Protein AF-A0A1I4DTG2-F1 (afdb_monomer_lite)

InterPro domains:
  IPR036397 Ribonuclease H superfamily [G3DSA:3.30.420.10] (4-72)
  IPR038717 Tc1-like transposase, DDE domain [PF13358] (8-47)

Structure (mmCIF, N/CA/C/O backbone):
data_AF-A0A1I4DTG2-F1
#
_entry.id   AF-A0A1I4DTG2-F1
#
loop_
_atom_site.group_PDB
_atom_site.id
_atom_site.type_symbol
_atom_site.label_atom_id
_atom_site.label_alt_id
_atom_site.label_comp_id
_atom_site.label_asym_id
_atom_site.label_entity_id
_atom_site.label_seq_id
_atom_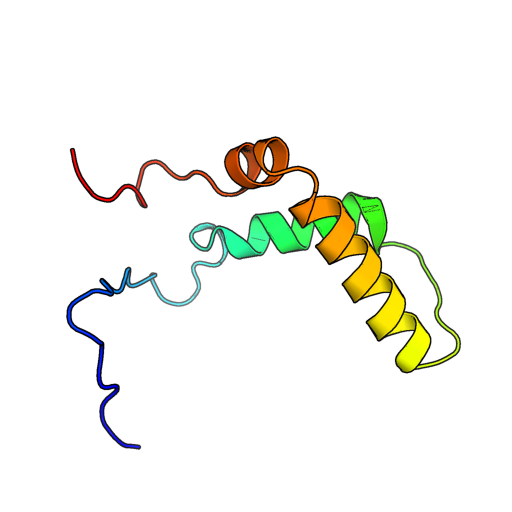site.pdbx_PDB_ins_code
_atom_site.Cartn_x
_atom_site.Cartn_y
_atom_site.Cartn_z
_atom_site.occupancy
_atom_site.B_iso_or_equiv
_atom_site.auth_seq_id
_atom_site.auth_comp_id
_atom_site.auth_asym_id
_atom_site.auth_atom_id
_atom_site.pdbx_PDB_model_num
ATOM 1 N N . GLY A 1 1 ? 3.042 -30.129 2.758 1.00 51.44 1 GLY A N 1
ATOM 2 C CA . GLY A 1 1 ? 2.442 -29.037 1.966 1.00 51.44 1 GLY A CA 1
ATOM 3 C C . GLY A 1 1 ? 2.623 -29.345 0.496 1.00 51.44 1 GLY A C 1
ATOM 4 O O . GLY A 1 1 ? 3.659 -29.899 0.148 1.00 51.44 1 GLY A O 1
ATOM 5 N N . GLY A 1 2 ? 1.620 -29.076 -0.342 1.00 78.75 2 GLY A N 1
ATOM 6 C CA . GLY A 1 2 ? 1.721 -29.285 -1.792 1.00 78.75 2 GLY A CA 1
ATOM 7 C C . GLY A 1 2 ? 2.701 -28.307 -2.449 1.00 78.75 2 GLY A C 1
ATOM 8 O O . GLY A 1 2 ? 2.966 -27.237 -1.905 1.00 78.75 2 GLY A O 1
ATOM 9 N N . LYS A 1 3 ? 3.250 -28.679 -3.611 1.00 84.25 3 LYS A N 1
ATOM 10 C CA . LYS A 1 3 ? 4.045 -27.759 -4.439 1.00 84.25 3 LYS A CA 1
ATOM 11 C C . LYS A 1 3 ? 3.133 -26.653 -4.986 1.00 84.25 3 LYS A C 1
ATOM 13 O O . LYS A 1 3 ? 2.030 -26.951 -5.438 1.00 84.25 3 LYS A O 1
ATOM 18 N N . LEU A 1 4 ? 3.601 -25.404 -4.955 1.00 88.19 4 LEU A N 1
ATOM 19 C CA . LEU A 1 4 ? 2.913 -24.266 -5.570 1.00 88.19 4 LEU A CA 1
ATOM 20 C C . LEU A 1 4 ? 2.823 -24.481 -7.089 1.00 88.19 4 LEU A C 1
ATOM 22 O O . LEU A 1 4 ? 3.845 -24.724 -7.730 1.00 88.19 4 LEU A O 1
ATOM 26 N N . GLN A 1 5 ? 1.618 -24.398 -7.653 1.00 92.44 5 GLN A N 1
ATOM 27 C CA . GLN A 1 5 ? 1.415 -24.400 -9.102 1.00 92.44 5 GLN A CA 1
ATOM 28 C C . GLN A 1 5 ? 1.413 -22.954 -9.597 1.00 92.44 5 GLN A C 1
ATOM 30 O O . GLN A 1 5 ? 0.550 -22.171 -9.203 1.00 92.44 5 GLN A O 1
ATOM 35 N N . VAL A 1 6 ? 2.400 -22.597 -10.417 1.00 91.12 6 VAL A N 1
ATOM 36 C CA . VAL A 1 6 ? 2.541 -21.245 -10.969 1.00 91.12 6 VAL A CA 1
ATOM 37 C C . VAL A 1 6 ? 1.914 -21.219 -12.368 1.00 91.12 6 VAL A C 1
ATOM 39 O O . VAL A 1 6 ? 2.292 -22.054 -13.191 1.00 91.12 6 VAL A O 1
ATOM 42 N N . PRO A 1 7 ? 0.962 -20.311 -12.646 1.00 94.88 7 PRO A N 1
ATOM 43 C CA . PRO A 1 7 ? 0.407 -20.125 -13.986 1.00 94.88 7 PRO A CA 1
ATOM 44 C C . PRO A 1 7 ? 1.476 -19.747 -15.021 1.00 94.88 7 PRO A C 1
ATOM 46 O O . PRO A 1 7 ? 2.433 -19.050 -14.693 1.00 94.88 7 PRO A O 1
ATOM 49 N N . GLU A 1 8 ? 1.281 -20.128 -16.286 1.00 93.44 8 GLU A N 1
ATOM 50 C CA . GLU A 1 8 ? 2.248 -19.869 -17.373 1.00 93.44 8 GLU A CA 1
ATOM 51 C C . GLU A 1 8 ? 2.525 -18.375 -17.621 1.00 93.44 8 GLU A C 1
ATOM 53 O O . GLU A 1 8 ? 3.574 -18.014 -18.145 1.00 93.44 8 GLU A O 1
ATOM 58 N N . ASN A 1 9 ? 1.603 -17.493 -17.226 1.00 93.75 9 ASN A N 1
ATOM 59 C CA . ASN A 1 9 ? 1.708 -16.044 -17.395 1.00 93.75 9 ASN A CA 1
ATOM 60 C C . ASN A 1 9 ? 2.286 -15.310 -16.170 1.00 93.75 9 ASN A C 1
ATOM 62 O O . ASN A 1 9 ? 2.229 -14.080 -16.126 1.00 93.75 9 ASN A O 1
ATOM 66 N N . ILE A 1 10 ? 2.798 -16.029 -15.166 1.00 90.62 10 ILE A N 1
ATOM 67 C CA . ILE A 1 10 ? 3.367 -15.442 -13.949 1.00 90.62 10 ILE A CA 1
ATOM 68 C C . ILE A 1 10 ? 4.793 -15.955 -13.755 1.00 90.62 10 ILE A C 1
ATOM 70 O O . ILE A 1 10 ? 5.023 -17.139 -13.527 1.00 90.62 10 ILE A O 1
ATOM 74 N N . SER A 1 11 ? 5.754 -15.035 -13.761 1.00 88.81 11 SER A N 1
ATOM 75 C CA . SER A 1 11 ? 7.131 -15.318 -13.354 1.00 88.81 11 SER A CA 1
ATOM 76 C C . SER A 1 11 ? 7.318 -14.957 -11.885 1.00 88.81 11 SER A C 1
ATOM 78 O O . SER A 1 11 ? 6.968 -13.856 -11.461 1.00 88.81 11 SER A O 1
ATOM 80 N N . LEU A 1 12 ? 7.889 -15.870 -11.100 1.00 88.50 12 LEU A N 1
ATOM 81 C CA . LEU A 1 12 ? 8.245 -15.589 -9.711 1.00 88.50 12 LEU A CA 1
ATOM 82 C C . LEU A 1 12 ? 9.616 -14.912 -9.644 1.00 88.50 12 LEU A C 1
ATOM 84 O O . LEU A 1 12 ? 10.582 -15.413 -10.217 1.00 88.50 12 LEU A O 1
ATOM 88 N N . LEU A 1 13 ? 9.705 -13.815 -8.892 1.00 86.94 13 LEU A N 1
ATOM 89 C CA . LEU A 1 13 ? 10.967 -13.175 -8.531 1.00 86.94 13 LEU A CA 1
ATOM 90 C C . LEU A 1 13 ? 11.348 -13.604 -7.103 1.00 86.94 13 LEU A C 1
ATOM 92 O O . LEU A 1 13 ? 10.741 -13.114 -6.148 1.00 86.94 13 LEU A O 1
ATOM 96 N N . PRO A 1 14 ? 12.296 -14.542 -6.921 1.00 87.12 14 PRO A N 1
ATOM 97 C CA . PRO A 1 14 ? 12.699 -14.971 -5.589 1.00 87.12 14 PRO A CA 1
ATOM 98 C C . PRO A 1 14 ? 13.503 -13.868 -4.896 1.00 87.12 14 PRO A C 1
ATOM 100 O O . PRO A 1 14 ? 14.444 -13.320 -5.468 1.00 87.12 14 PRO A O 1
ATOM 103 N N . LEU A 1 15 ? 13.153 -13.579 -3.644 1.00 88.69 15 LEU A N 1
ATOM 104 C CA . LEU A 1 15 ? 13.907 -12.662 -2.794 1.00 88.69 15 LEU A CA 1
ATOM 105 C C . LEU A 1 15 ? 14.804 -13.444 -1.824 1.00 88.69 15 LEU A C 1
ATOM 107 O O . LEU A 1 15 ? 14.398 -14.514 -1.354 1.00 88.69 15 LEU A O 1
ATOM 111 N N . PRO A 1 16 ? 16.003 -12.930 -1.496 1.00 91.75 16 PRO A N 1
ATOM 112 C CA . PRO A 1 16 ? 16.840 -13.520 -0.464 1.00 91.75 16 PRO A CA 1
ATOM 113 C C . PRO A 1 16 ? 16.108 -13.544 0.886 1.00 91.75 16 PRO A C 1
ATOM 115 O O . PRO A 1 16 ? 15.411 -12.583 1.232 1.00 91.75 16 PRO A O 1
ATOM 118 N N . PRO A 1 17 ? 16.266 -14.616 1.679 1.00 92.75 17 PRO A N 1
ATOM 119 C CA . PRO A 1 17 ? 15.763 -14.638 3.044 1.00 92.75 17 PRO A CA 1
ATOM 120 C C . PRO A 1 17 ? 16.315 -13.4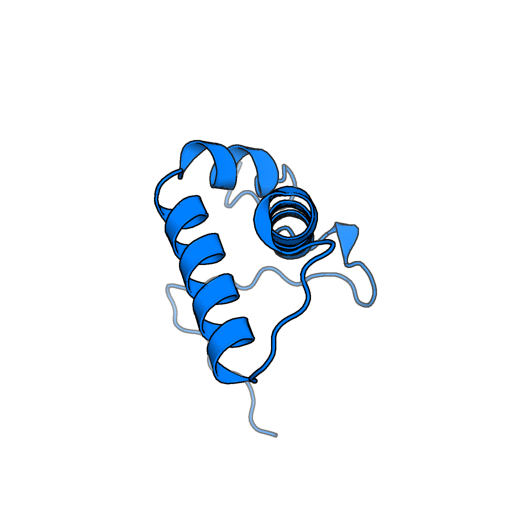60 3.857 1.00 92.75 17 PRO A C 1
ATOM 122 O O . PRO A 1 17 ? 17.493 -13.135 3.746 1.00 92.75 17 PRO A O 1
ATOM 125 N N . TYR A 1 18 ? 15.474 -12.875 4.714 1.00 90.56 18 TYR A N 1
ATOM 126 C CA . TYR A 1 18 ? 15.840 -11.785 5.634 1.00 90.56 18 TYR A CA 1
ATOM 127 C C . TYR A 1 18 ? 16.319 -10.480 4.974 1.00 90.56 18 TYR A C 1
ATOM 129 O O . TYR A 1 18 ? 16.956 -9.676 5.648 1.00 90.56 18 TYR A O 1
ATOM 137 N N . SER A 1 19 ? 15.959 -10.242 3.708 1.00 92.69 19 SER A N 1
ATOM 138 C CA . SER A 1 19 ? 16.255 -8.998 2.979 1.00 92.69 19 SER A CA 1
ATOM 139 C C . SER A 1 19 ? 14.999 -8.153 2.703 1.00 92.69 19 SER A C 1
ATOM 141 O O . SER A 1 19 ? 14.570 -8.044 1.549 1.00 92.69 19 SER A O 1
ATOM 143 N N . PRO A 1 20 ? 14.351 -7.565 3.730 1.00 90.44 20 PRO A N 1
ATOM 144 C CA . PRO A 1 20 ? 13.167 -6.720 3.540 1.00 90.44 20 PRO A CA 1
ATOM 145 C C . PRO A 1 20 ? 13.445 -5.481 2.672 1.00 90.44 20 PRO A C 1
ATOM 147 O O . PRO A 1 20 ? 12.560 -5.019 1.960 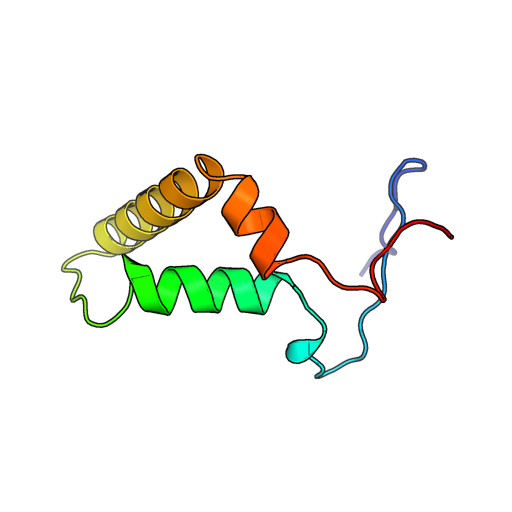1.00 90.44 20 PRO A O 1
ATOM 150 N N . GLU A 1 21 ? 14.679 -4.978 2.654 1.00 89.56 21 GLU A N 1
ATOM 151 C CA . GLU A 1 21 ? 15.124 -3.871 1.798 1.00 89.56 21 GLU A CA 1
ATOM 152 C C . GLU A 1 21 ? 14.999 -4.175 0.295 1.00 89.56 21 GLU A C 1
ATOM 154 O O . GLU A 1 21 ? 14.876 -3.263 -0.530 1.00 89.56 21 GLU A O 1
ATOM 159 N N . LEU A 1 22 ? 14.987 -5.463 -0.062 1.00 90.81 22 LEU A N 1
ATOM 160 C CA . LEU A 1 22 ? 14.778 -5.953 -1.422 1.00 90.81 22 LEU A CA 1
ATOM 161 C C . LEU A 1 22 ? 13.307 -6.256 -1.727 1.00 90.81 22 LEU A C 1
ATOM 163 O O . LEU A 1 22 ? 12.998 -6.753 -2.802 1.00 90.81 22 LEU A O 1
ATOM 167 N N . ASN A 1 23 ? 12.374 -5.976 -0.822 1.00 91.88 23 ASN A N 1
ATOM 168 C CA . ASN A 1 23 ? 10.957 -6.112 -1.115 1.00 91.88 23 ASN A CA 1
ATOM 169 C C . ASN A 1 23 ? 10.337 -4.720 -1.327 1.00 91.88 23 ASN A C 1
ATOM 171 O O . ASN A 1 23 ? 10.155 -3.981 -0.359 1.00 91.88 23 ASN A O 1
ATOM 175 N N . PRO A 1 24 ? 9.970 -4.335 -2.567 1.00 91.31 24 PRO A N 1
ATOM 176 C CA . PRO A 1 24 ? 9.365 -3.032 -2.844 1.00 91.31 24 PRO A CA 1
ATOM 177 C C . PRO A 1 24 ? 8.118 -2.722 -2.010 1.00 91.31 24 PRO A C 1
ATOM 179 O O . PRO A 1 24 ? 7.822 -1.550 -1.772 1.00 91.31 24 PRO A O 1
ATOM 182 N N . VAL A 1 25 ? 7.398 -3.749 -1.542 1.00 92.56 25 VAL A N 1
ATOM 183 C CA . VAL A 1 25 ? 6.209 -3.562 -0.703 1.00 92.56 25 VAL A CA 1
ATOM 184 C C . VAL A 1 25 ? 6.544 -2.897 0.636 1.0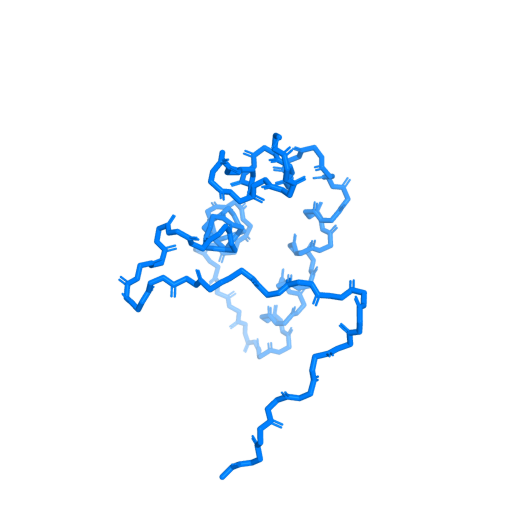0 92.56 25 VAL A C 1
ATOM 186 O O . VAL A 1 25 ? 5.727 -2.146 1.162 1.00 92.56 25 VAL A O 1
ATOM 189 N N . GLU A 1 26 ? 7.755 -3.085 1.168 1.00 94.62 26 GLU A N 1
ATOM 190 C CA . GLU A 1 26 ? 8.165 -2.468 2.435 1.00 94.62 26 GLU A CA 1
ATOM 191 C C . GLU A 1 26 ? 8.222 -0.939 2.322 1.00 94.62 26 GLU A C 1
ATOM 193 O O . GLU A 1 26 ? 7.812 -0.230 3.242 1.00 94.62 26 GLU A O 1
ATOM 198 N N . ASN A 1 27 ? 8.610 -0.411 1.155 1.00 94.06 27 ASN A N 1
ATOM 199 C CA . ASN A 1 27 ? 8.554 1.026 0.884 1.00 94.06 27 ASN A CA 1
ATOM 200 C C . ASN A 1 27 ? 7.117 1.551 0.824 1.00 94.06 27 ASN A C 1
ATOM 202 O O . ASN A 1 27 ? 6.849 2.661 1.286 1.00 94.06 27 ASN A O 1
ATOM 206 N N . VAL A 1 28 ? 6.195 0.767 0.261 1.00 94.88 28 VAL A N 1
ATOM 207 C CA . VAL A 1 28 ? 4.766 1.109 0.235 1.00 94.88 28 VAL A CA 1
ATOM 208 C C . VAL A 1 28 ? 4.233 1.197 1.665 1.00 94.88 28 VAL A C 1
ATOM 210 O O . VAL A 1 28 ? 3.625 2.201 2.038 1.00 94.88 28 VAL A O 1
ATOM 213 N N . TRP A 1 29 ? 4.538 0.206 2.506 1.00 93.56 29 TRP A N 1
ATOM 214 C CA . TRP A 1 29 ? 4.137 0.218 3.913 1.00 93.56 29 TRP A CA 1
ATOM 215 C C . TRP A 1 29 ? 4.754 1.368 4.697 1.00 93.56 29 TRP A C 1
ATOM 217 O O . TRP A 1 29 ? 4.069 2.008 5.500 1.00 93.56 29 TRP A O 1
ATOM 227 N N . GLN A 1 30 ? 6.032 1.659 4.463 1.00 94.88 30 GLN A N 1
ATOM 228 C CA . GLN A 1 30 ? 6.699 2.801 5.069 1.00 94.88 30 GLN A CA 1
ATOM 229 C C . GLN A 1 30 ? 6.011 4.114 4.676 1.00 94.88 30 GLN A C 1
ATOM 231 O O . GLN A 1 30 ? 5.747 4.936 5.554 1.00 94.88 30 GLN A O 1
ATOM 236 N N . PHE A 1 31 ? 5.671 4.294 3.396 1.00 95.81 31 PHE A N 1
ATOM 237 C CA . PHE A 1 31 ? 4.976 5.482 2.907 1.00 95.81 31 PHE A CA 1
ATOM 238 C C . PHE A 1 31 ? 3.611 5.660 3.584 1.00 95.81 31 PHE A C 1
ATOM 240 O O . PHE A 1 31 ? 3.346 6.722 4.151 1.00 95.81 31 PHE A O 1
ATOM 247 N N . LEU A 1 32 ? 2.768 4.625 3.597 1.00 96.56 32 LEU A N 1
ATOM 248 C CA . LEU A 1 32 ? 1.434 4.691 4.211 1.00 96.56 32 LEU A CA 1
ATOM 249 C C . LEU A 1 32 ? 1.522 5.012 5.709 1.00 96.56 32 LEU A C 1
ATOM 251 O O . LEU A 1 32 ? 0.799 5.872 6.220 1.00 96.56 32 LEU A O 1
ATOM 255 N N . ARG A 1 33 ? 2.468 4.381 6.414 1.00 95.19 33 ARG A N 1
ATOM 256 C CA . ARG A 1 33 ? 2.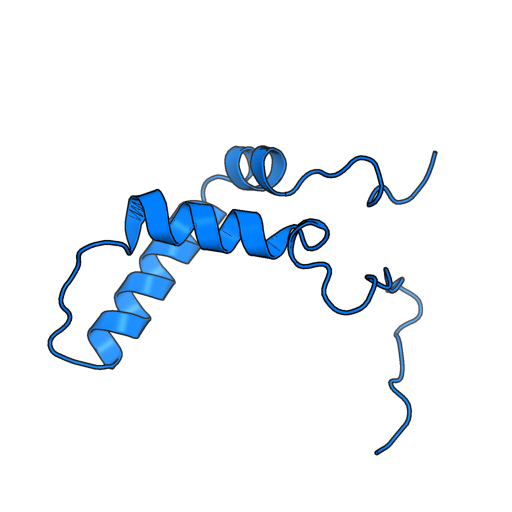712 4.637 7.837 1.00 95.19 33 ARG A CA 1
ATOM 257 C C . ARG A 1 33 ? 3.143 6.079 8.081 1.00 95.19 33 ARG A C 1
ATOM 259 O O . ARG A 1 33 ? 2.557 6.746 8.926 1.00 95.19 33 ARG A O 1
ATOM 266 N N . GLN A 1 34 ? 4.138 6.571 7.349 1.00 95.38 34 GLN A N 1
ATOM 267 C CA . GLN A 1 34 ? 4.687 7.913 7.559 1.00 95.38 34 GLN A CA 1
ATOM 268 C C . GLN A 1 34 ? 3.694 9.029 7.221 1.00 95.38 34 GLN A C 1
ATOM 270 O O . GLN A 1 34 ? 3.719 10.062 7.879 1.00 95.38 34 GLN A O 1
ATOM 275 N N . ASN A 1 35 ? 2.816 8.826 6.235 1.00 94.44 35 ASN A N 1
ATOM 276 C CA . ASN A 1 35 ? 1.981 9.906 5.705 1.00 94.44 35 ASN A CA 1
ATOM 277 C C . ASN A 1 35 ? 0.527 9.864 6.186 1.00 94.44 35 ASN A C 1
ATOM 279 O O . ASN A 1 35 ? -0.105 10.913 6.280 1.00 94.44 35 ASN A O 1
ATOM 283 N N . GLN A 1 36 ? -0.026 8.681 6.472 1.00 93.06 36 GLN A N 1
ATOM 284 C CA . GLN A 1 36 ? -1.464 8.541 6.733 1.00 93.06 36 GLN A CA 1
ATOM 285 C C . GLN A 1 36 ? -1.789 7.809 8.033 1.00 93.06 36 GLN A C 1
ATOM 287 O O . GLN A 1 36 ? -2.789 8.145 8.656 1.00 93.06 36 GLN A O 1
ATOM 292 N N . LEU A 1 37 ? -0.979 6.837 8.461 1.00 95.31 37 LEU A N 1
ATOM 293 C CA . LEU A 1 37 ? -1.378 5.919 9.540 1.00 95.31 37 LEU A CA 1
ATOM 294 C C . LEU A 1 37 ? -0.628 6.118 10.868 1.00 95.31 37 LEU A C 1
ATOM 296 O O . LEU A 1 37 ? -1.067 5.591 11.889 1.00 95.31 37 LEU A O 1
ATOM 300 N N . SER A 1 38 ? 0.489 6.851 10.887 1.00 94.31 38 SER A N 1
ATOM 301 C CA . SER A 1 38 ? 1.275 7.077 12.111 1.00 94.31 38 SER A CA 1
ATOM 302 C C . SER A 1 38 ? 0.595 8.033 13.094 1.00 94.31 38 SER A C 1
ATOM 304 O O . SER A 1 38 ? -0.130 8.945 12.703 1.00 94.31 38 SER A O 1
ATOM 306 N N . ASN A 1 39 ? 0.882 7.836 14.387 1.00 93.69 39 ASN A N 1
ATOM 307 C CA . ASN A 1 39 ? 0.460 8.708 15.491 1.00 93.69 39 ASN A CA 1
ATOM 308 C C . ASN A 1 39 ? -1.063 8.912 15.602 1.00 93.69 39 ASN A C 1
ATOM 310 O O . ASN A 1 39 ? -1.524 9.980 15.999 1.00 93.69 39 ASN A O 1
ATOM 314 N N . ARG A 1 40 ? -1.843 7.881 15.261 1.00 92.94 40 ARG A N 1
ATOM 315 C CA . ARG A 1 40 ? -3.303 7.856 15.407 1.00 92.94 40 ARG A CA 1
ATOM 316 C C . ARG A 1 40 ? -3.717 6.839 16.465 1.00 92.94 40 ARG A C 1
ATOM 318 O O . ARG A 1 40 ? -3.081 5.798 16.609 1.00 92.94 40 ARG A O 1
ATOM 325 N N . VAL A 1 41 ? -4.790 7.150 17.186 1.00 95.06 41 VAL A N 1
ATOM 326 C CA . VAL A 1 41 ? -5.450 6.238 18.127 1.00 95.06 41 VAL A CA 1
ATOM 327 C C . VAL A 1 41 ? -6.812 5.896 17.540 1.00 95.06 41 VAL A C 1
ATOM 329 O O . VAL A 1 41 ? -7.539 6.794 17.123 1.00 95.06 41 VAL A O 1
ATOM 332 N N . TYR A 1 42 ? -7.133 4.608 17.493 1.00 95.94 42 TYR A N 1
ATOM 333 C CA . TYR A 1 42 ? -8.392 4.098 16.960 1.00 95.94 42 TYR A CA 1
ATOM 334 C C . TYR A 1 42 ? -9.176 3.439 18.091 1.00 95.94 42 TYR A C 1
ATOM 336 O O . TYR A 1 42 ? -8.611 2.674 18.871 1.00 95.94 42 TYR A O 1
ATOM 344 N N . GLU A 1 43 ? -10.467 3.748 18.189 1.00 96.62 43 GLU A N 1
ATOM 345 C CA . GLU A 1 43 ? -11.331 3.228 19.257 1.00 96.62 43 GLU A CA 1
ATOM 346 C C . GLU A 1 43 ? -11.776 1.785 19.001 1.00 96.62 43 GLU A C 1
ATOM 348 O O . GLU A 1 43 ? -12.024 1.032 19.941 1.00 96.62 43 GLU A O 1
ATOM 353 N N . THR A 1 44 ? -11.860 1.386 17.731 1.00 98.31 44 THR A N 1
ATOM 354 C CA . THR A 1 44 ? -12.338 0.066 17.316 1.00 98.31 44 THR A CA 1
ATOM 355 C C . THR A 1 44 ? -11.408 -0.561 16.287 1.00 98.31 44 THR A C 1
ATOM 357 O O . THR A 1 44 ? -10.629 0.118 15.618 1.00 98.31 44 THR A O 1
ATOM 360 N N . TYR A 1 45 ? -11.511 -1.883 16.149 1.00 97.62 45 TYR A N 1
ATOM 361 C CA . TYR A 1 45 ? -10.837 -2.614 15.081 1.00 97.62 45 TYR A CA 1
ATOM 362 C C . TYR A 1 45 ? -11.284 -2.126 13.697 1.00 97.62 45 TYR A C 1
ATOM 364 O O . TYR A 1 45 ? -10.439 -1.871 12.843 1.00 97.62 45 TYR A O 1
ATOM 372 N N . ASP A 1 46 ? -12.588 -1.925 13.505 1.00 98.44 46 ASP A N 1
ATOM 373 C CA . ASP A 1 46 ? -13.138 -1.473 12.224 1.00 98.44 46 ASP A CA 1
ATOM 374 C C . ASP A 1 46 ? -12.570 -0.106 11.824 1.00 98.44 46 ASP A C 1
ATOM 376 O O . ASP A 1 46 ? -12.148 0.067 10.687 1.00 98.44 46 ASP A O 1
ATOM 380 N N . ALA A 1 47 ? -12.391 0.815 12.779 1.00 97.88 47 ALA A N 1
ATOM 381 C CA . ALA A 1 47 ? -11.761 2.109 12.513 1.00 97.88 47 ALA A CA 1
ATOM 382 C C . ALA A 1 47 ? -10.301 1.986 12.026 1.00 97.88 47 ALA A C 1
ATOM 384 O O . ALA A 1 47 ? -9.833 2.827 11.257 1.00 97.88 47 ALA A O 1
ATOM 385 N N . ILE A 1 48 ? -9.571 0.944 12.448 1.00 96.56 48 ILE A N 1
ATOM 386 C CA . ILE A 1 48 ? -8.222 0.651 11.935 1.00 96.56 48 ILE A CA 1
ATOM 387 C C . ILE A 1 48 ? -8.312 0.166 10.488 1.00 96.56 48 ILE A C 1
ATOM 389 O O . ILE A 1 48 ? -7.532 0.617 9.645 1.00 96.56 48 ILE A O 1
ATOM 393 N N . VAL A 1 49 ? -9.236 -0.757 10.204 1.00 97.94 49 VAL A N 1
ATOM 394 C CA . VAL A 1 49 ? -9.424 -1.325 8.863 1.00 97.94 49 VAL A CA 1
ATOM 395 C C . VAL A 1 49 ? -9.829 -0.231 7.882 1.00 97.94 49 VAL A C 1
ATOM 397 O O . VAL A 1 49 ? -9.177 -0.087 6.850 1.00 97.94 49 VAL A O 1
ATOM 400 N N . ASP A 1 50 ? -10.812 0.591 8.244 1.00 98.06 50 ASP A N 1
ATOM 401 C CA . ASP A 1 50 ? -11.293 1.706 7.429 1.00 98.06 50 ASP A CA 1
ATOM 402 C C . ASP A 1 50 ? -10.160 2.688 7.114 1.00 98.06 50 ASP A C 1
ATOM 404 O O . ASP A 1 50 ? -9.911 3.000 5.950 1.00 98.06 50 ASP A O 1
ATOM 408 N N . ALA A 1 51 ? -9.374 3.093 8.118 1.00 97.44 51 ALA A N 1
ATOM 409 C CA . ALA A 1 51 ? -8.234 3.982 7.902 1.00 97.44 51 ALA A CA 1
ATOM 410 C C . ALA A 1 51 ? -7.161 3.368 6.985 1.00 97.44 51 ALA A C 1
ATOM 412 O O . ALA A 1 51 ? -6.567 4.074 6.165 1.00 97.44 51 ALA A O 1
ATOM 413 N N . CYS A 1 52 ? -6.906 2.060 7.101 1.00 96.62 52 CYS A N 1
ATOM 414 C CA . CYS A 1 52 ? -6.002 1.348 6.197 1.00 96.62 52 CYS A CA 1
ATOM 415 C C . CYS A 1 52 ? -6.548 1.324 4.764 1.00 96.62 52 CYS A C 1
ATOM 417 O O . CYS A 1 52 ? -5.788 1.571 3.826 1.00 96.62 52 CYS A O 1
ATOM 419 N N . CYS A 1 53 ? -7.845 1.056 4.590 1.00 97.56 53 CYS A N 1
ATOM 420 C CA . CYS A 1 53 ? -8.517 1.062 3.294 1.00 97.56 53 CYS A CA 1
ATOM 421 C C . CYS A 1 53 ? -8.466 2.446 2.643 1.00 97.56 53 CYS A C 1
ATOM 423 O O . CYS A 1 53 ? -8.086 2.551 1.479 1.00 97.56 53 CYS A O 1
ATOM 425 N N . ASP A 1 54 ? -8.770 3.504 3.390 1.00 97.69 54 ASP A N 1
ATOM 426 C CA . ASP A 1 54 ? -8.699 4.882 2.906 1.00 97.69 54 ASP A CA 1
ATOM 427 C C . ASP A 1 54 ? -7.280 5.252 2.469 1.00 97.69 54 ASP A C 1
ATOM 429 O O . ASP A 1 54 ? -7.082 5.804 1.384 1.00 97.69 54 ASP A O 1
ATOM 433 N N . ALA A 1 55 ? -6.275 4.909 3.282 1.00 97.19 55 ALA A N 1
ATOM 434 C CA . ALA A 1 55 ? -4.878 5.168 2.959 1.00 97.19 55 ALA A CA 1
ATOM 435 C C . ALA A 1 55 ? -4.437 4.426 1.689 1.00 97.19 55 ALA A C 1
ATOM 437 O O . ALA A 1 55 ? -3.832 5.005 0.785 1.00 97.19 55 ALA A O 1
ATOM 438 N N . TRP A 1 56 ? -4.801 3.149 1.589 1.00 97.00 56 TRP A N 1
ATOM 439 C CA . TRP A 1 56 ? -4.500 2.319 0.432 1.00 97.00 56 TRP A CA 1
ATOM 440 C C . TRP A 1 56 ? -5.179 2.832 -0.843 1.00 97.00 56 TRP A C 1
ATOM 442 O O . TRP A 1 56 ? -4.523 2.985 -1.873 1.00 97.00 56 TRP A O 1
ATOM 452 N N . ASN A 1 57 ? -6.470 3.164 -0.774 1.00 97.62 57 ASN A N 1
ATOM 453 C CA . ASN A 1 57 ? -7.230 3.693 -1.906 1.00 97.62 57 ASN A CA 1
ATOM 454 C C . ASN A 1 57 ? -6.705 5.063 -2.352 1.00 97.62 57 ASN A C 1
ATOM 456 O O . ASN A 1 57 ? -6.606 5.322 -3.551 1.00 97.62 57 ASN A O 1
ATOM 460 N N . ALA A 1 58 ? -6.311 5.928 -1.414 1.00 96.44 58 ALA A N 1
ATOM 461 C CA . ALA A 1 58 ? -5.657 7.191 -1.739 1.00 96.44 58 ALA A CA 1
ATOM 462 C C . ALA A 1 58 ? -4.343 6.971 -2.508 1.00 96.44 58 ALA A C 1
ATOM 464 O O . ALA A 1 58 ? -4.098 7.662 -3.494 1.00 96.44 58 ALA A O 1
ATOM 465 N N . LEU A 1 59 ? -3.531 5.987 -2.106 1.00 96.44 59 LEU A N 1
ATOM 466 C CA . LEU A 1 59 ? -2.295 5.647 -2.811 1.00 96.44 59 LEU A CA 1
ATOM 467 C C . LEU A 1 59 ? -2.557 5.027 -4.193 1.00 96.44 59 LEU A C 1
ATOM 469 O O . LEU A 1 59 ? -1.873 5.390 -5.145 1.00 96.44 59 LEU A O 1
ATOM 473 N N . ILE A 1 60 ? -3.546 4.136 -4.335 1.00 96.38 60 ILE A N 1
ATOM 474 C CA . ILE A 1 60 ? -3.955 3.576 -5.641 1.00 96.38 60 ILE A CA 1
ATOM 475 C C . ILE A 1 60 ? -4.330 4.687 -6.625 1.00 96.38 60 ILE A C 1
ATOM 477 O O . ILE A 1 60 ? -3.998 4.603 -7.808 1.00 96.38 60 ILE A O 1
ATOM 481 N N . ASN A 1 61 ? -4.989 5.736 -6.135 1.00 97.25 61 ASN A N 1
ATOM 482 C CA . ASN A 1 61 ? -5.366 6.894 -6.939 1.00 97.25 61 ASN A CA 1
ATOM 483 C C . ASN A 1 61 ? -4.171 7.790 -7.334 1.00 97.25 61 ASN A C 1
ATOM 485 O O . ASN A 1 61 ? -4.356 8.721 -8.116 1.00 97.25 61 ASN A O 1
ATOM 489 N N . ASP A 1 62 ? -2.949 7.490 -6.872 1.00 96.75 62 ASP A N 1
ATOM 490 C CA . ASP A 1 62 ? -1.692 8.097 -7.331 1.00 96.75 62 ASP A CA 1
ATOM 491 C C . ASP A 1 62 ? -0.693 7.030 -7.846 1.00 96.75 62 ASP A C 1
ATOM 493 O O . ASP A 1 62 ? 0.304 6.695 -7.190 1.00 96.75 62 ASP A O 1
ATOM 497 N N . PRO A 1 63 ? -0.898 6.510 -9.072 1.00 95.81 63 PRO A N 1
ATOM 498 C CA . PRO A 1 63 ? 0.003 5.524 -9.674 1.00 95.81 63 PRO A CA 1
ATOM 499 C C . PRO A 1 63 ? 1.442 6.028 -9.847 1.00 95.81 63 PRO A C 1
ATOM 501 O O . PRO A 1 63 ? 2.393 5.238 -9.852 1.00 95.81 63 PRO A O 1
ATOM 504 N N . SER A 1 64 ? 1.623 7.345 -9.988 1.00 96.62 64 SER A N 1
ATOM 505 C CA . SER A 1 64 ? 2.945 7.955 -10.156 1.00 96.62 64 SER A CA 1
ATOM 506 C C . SER A 1 64 ? 3.783 7.803 -8.886 1.00 96.62 64 SER A C 1
ATOM 508 O O . SER A 1 64 ? 4.958 7.423 -8.950 1.00 96.62 64 SER A O 1
ATOM 510 N N . ARG A 1 65 ? 3.154 7.982 -7.717 1.00 96.00 65 ARG A N 1
ATOM 511 C CA . ARG A 1 65 ? 3.776 7.744 -6.415 1.00 96.00 65 ARG A CA 1
ATOM 512 C C . ARG A 1 65 ? 4.156 6.285 -6.239 1.00 96.00 65 ARG A C 1
ATOM 514 O O . ARG A 1 65 ? 5.292 6.025 -5.848 1.00 96.00 65 ARG A O 1
ATOM 521 N N . ILE A 1 66 ? 3.247 5.356 -6.548 1.00 94.50 66 ILE A N 1
ATOM 522 C CA . ILE A 1 66 ? 3.508 3.909 -6.456 1.00 94.50 66 ILE A CA 1
ATOM 523 C C . ILE A 1 66 ? 4.732 3.544 -7.295 1.00 94.50 66 ILE A C 1
ATOM 525 O O . ILE A 1 66 ? 5.665 2.915 -6.795 1.00 94.50 66 ILE A O 1
ATOM 529 N N . THR A 1 67 ? 4.762 4.004 -8.546 1.00 93.81 67 THR A N 1
ATOM 530 C CA . THR A 1 67 ? 5.889 3.769 -9.456 1.00 93.81 67 THR A CA 1
ATOM 531 C C . THR A 1 67 ? 7.187 4.309 -8.857 1.00 93.81 67 THR A C 1
ATOM 533 O O . THR A 1 67 ? 8.184 3.591 -8.794 1.00 93.81 67 THR A O 1
ATOM 536 N N . SER A 1 68 ? 7.177 5.540 -8.343 1.00 94.69 68 SER A N 1
ATOM 537 C CA . SER A 1 68 ? 8.359 6.168 -7.745 1.00 94.69 68 SER A CA 1
ATOM 538 C C . SER A 1 68 ? 8.907 5.407 -6.529 1.00 94.69 68 SER A C 1
ATOM 540 O O . SER A 1 68 ? 10.123 5.277 -6.404 1.00 94.69 68 SER A O 1
ATOM 542 N N . ILE A 1 69 ? 8.050 4.881 -5.646 1.00 93.62 69 ILE A N 1
ATOM 543 C CA . ILE A 1 69 ? 8.504 4.227 -4.403 1.00 93.62 69 ILE A CA 1
ATOM 544 C C . ILE A 1 69 ? 8.847 2.741 -4.579 1.00 93.62 69 ILE A C 1
ATOM 546 O O . ILE A 1 69 ? 9.708 2.227 -3.852 1.00 93.62 69 ILE A O 1
ATOM 550 N N . ALA A 1 70 ? 8.208 2.060 -5.537 1.00 91.81 70 ALA A N 1
ATOM 551 C CA . ALA A 1 70 ? 8.331 0.616 -5.743 1.00 91.81 70 ALA A CA 1
ATOM 552 C C . ALA A 1 70 ? 9.287 0.213 -6.884 1.00 91.81 70 ALA A C 1
ATOM 554 O O . ALA A 1 70 ? 9.667 -0.954 -6.962 1.00 91.81 70 ALA A O 1
ATOM 555 N N . THR A 1 71 ? 9.720 1.141 -7.747 1.00 91.19 71 THR A N 1
ATOM 556 C CA . THR A 1 71 ? 10.667 0.815 -8.830 1.00 91.19 71 THR A CA 1
ATOM 557 C C . THR A 1 71 ? 12.013 0.354 -8.271 1.00 91.19 71 THR A C 1
ATOM 559 O O . THR A 1 71 ? 12.561 0.959 -7.343 1.00 91.19 71 THR A O 1
ATOM 562 N N . ARG A 1 72 ? 12.556 -0.728 -8.841 1.00 88.31 72 ARG A N 1
ATOM 563 C CA . ARG A 1 72 ? 13.870 -1.290 -8.513 1.00 88.31 72 ARG A CA 1
ATOM 564 C C . ARG A 1 72 ? 14.563 -1.781 -9.771 1.00 88.31 72 ARG A C 1
ATOM 566 O O . ARG A 1 72 ? 13.977 -2.546 -10.529 1.00 88.31 72 ARG A O 1
ATOM 573 N N . ASP A 1 73 ? 15.827 -1.409 -9.937 1.00 87.38 73 ASP A N 1
ATOM 574 C CA . ASP A 1 73 ? 16.613 -1.786 -11.117 1.00 87.38 73 ASP A CA 1
ATOM 575 C C . ASP A 1 73 ? 16.795 -3.305 -11.242 1.00 87.38 73 ASP A C 1
ATOM 577 O O . ASP A 1 73 ? 16.763 -3.844 -12.343 1.00 87.38 73 ASP A O 1
ATOM 581 N N . TYR A 1 74 ? 16.912 -4.021 -10.118 1.00 85.25 74 TYR A N 1
ATOM 582 C CA . TYR A 1 74 ? 17.058 -5.482 -10.118 1.00 85.25 74 TYR A CA 1
ATOM 583 C C . TYR A 1 74 ? 15.748 -6.241 -10.395 1.00 85.25 74 TYR A C 1
ATOM 585 O O . TYR A 1 74 ? 15.794 -7.437 -10.665 1.00 85.25 74 TYR A O 1
ATOM 593 N N . ALA A 1 75 ? 14.586 -5.584 -10.293 1.00 82.69 75 ALA A N 1
ATOM 594 C CA . ALA A 1 75 ? 13.266 -6.211 -10.423 1.00 82.69 75 ALA A CA 1
ATOM 595 C C . ALA A 1 75 ? 12.620 -5.943 -11.795 1.00 82.69 75 ALA A C 1
ATOM 597 O O . ALA A 1 75 ? 11.397 -5.984 -11.933 1.00 82.69 75 ALA A O 1
ATOM 598 N N . GLN A 1 76 ? 13.430 -5.630 -12.809 1.00 75.88 76 GLN A N 1
ATOM 599 C CA . GLN A 1 76 ? 12.965 -5.367 -14.168 1.00 75.88 76 GLN A CA 1
ATOM 600 C C . GLN A 1 76 ? 12.857 -6.672 -14.965 1.00 75.88 76 GLN A C 1
ATOM 602 O O . GLN A 1 76 ? 13.803 -7.456 -15.040 1.00 75.88 76 GLN A O 1
ATOM 607 N N . VAL A 1 77 ? 11.699 -6.898 -15.589 1.00 65.44 77 VAL A N 1
ATOM 608 C CA . VAL A 1 77 ? 11.489 -8.015 -16.517 1.00 65.44 77 VAL A CA 1
ATOM 609 C C . VAL A 1 77 ? 12.077 -7.608 -17.873 1.00 65.44 77 VAL A C 1
ATOM 611 O O . VAL A 1 77 ? 11.393 -7.011 -18.697 1.00 65.44 77 VAL A O 1
ATOM 614 N N . AS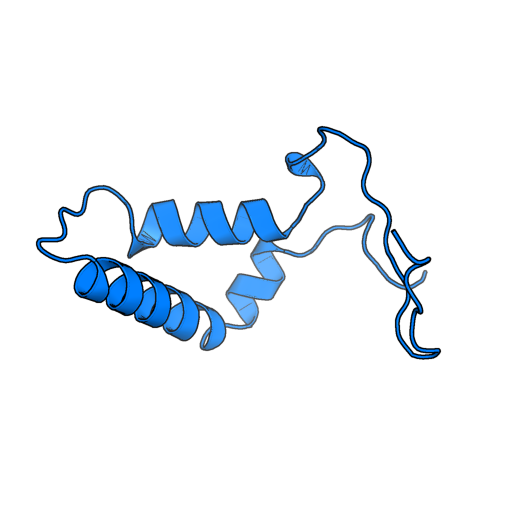N A 1 78 ? 13.356 -7.943 -18.056 1.00 57.72 78 ASN A N 1
ATOM 615 C CA . ASN A 1 78 ? 14.205 -7.786 -19.247 1.00 57.72 78 ASN A CA 1
ATOM 616 C C . ASN A 1 78 ? 14.885 -6.422 -19.468 1.00 57.72 78 ASN A C 1
ATOM 618 O O . ASN A 1 78 ? 14.248 -5.395 -19.708 1.00 57.72 78 ASN A O 1
ATOM 622 N N . ARG A 1 79 ? 16.219 -6.496 -19.529 1.00 43.78 79 ARG A N 1
ATOM 623 C CA . ARG A 1 79 ? 17.007 -5.895 -20.608 1.00 43.78 79 ARG A CA 1
ATOM 624 C C . ARG A 1 79 ? 17.376 -6.996 -21.594 1.00 43.78 79 ARG A C 1
ATOM 626 O O . ARG A 1 79 ? 17.628 -8.120 -21.105 1.00 43.78 79 ARG A O 1
#

Radius of gyration: 16.26 Å; chains: 1; bounding box: 30×39×40 Å

pLDDT: mean 91.18, std 9.66, range [43.78, 98.44]

Secondary structure (DSSP, 8-state):
-PPP---TT----PPPTT-GGG-HHHHHHHHHIIIIITT---SSHHHHHHHHHHHHHHHHT-HHHHHHHH--GGG-S--

Sequence (79 aa):
GGKLQVPENISLLPLPPYSPELNPVENVWQFLRQNQLSNRVYETYDAIVDACCDAWNALINDPSRITSIATRDYAQVNR

Organism: NCBI:txid1123062

Foldseek 3Di:
DDDDDDDPPDDDDDDDPPPVVPALVVLVVVVLQVPQNDPDDDPDPVSNVVSVVVSVVVVVVPVVVSCVSRDDPVPDPDD